Protein AF-A0A023B4R7-F1 (afdb_monomer_lite)

Foldseek 3Di:
DLLPPFAWDDKAFQQDDPVRDGPPDIDIHGPDPVRLVVCQVPRAQNDDVPDGDHDDDDDPVLNVVSVVVDDSVVSCVVVPDDDPDD

Sequence (86 aa):
RFFEGYQMLTILPTTVPVDGRPSGEAYVEFKTAAEASRALRTRQKARMERRYIELFASSKEEMDMAANGWDSREIRARIARPAPTL

Radius of gyration: 14.27 Å; chains: 1; bounding box: 26×49×30 Å

Secondary structure (DSSP, 8-state):
-TTTTS-EEEEEE----TT----S-EEEEESSHHHHHHHHHHHTT-EETTEE-------HHHHHHHHTT--HHHHHHHHTSPPP--

InterPro domains:
  IPR000504 RNA recognition motif domain [PF28441] (18-69)
  IPR012677 Nucleotide-binding alpha-beta plait domain superfamily [G3DSA:3.30.70.330] (1-75)
  IPR035979 RNA-binding domain superfamily [SSF54928] (2-68)
  IPR050666 Epithelial Splicing Regulatory [PTHR13976] (1-69)

pLDDT: mean 87.35, std 12.77, range [53.31, 98.25]

Structure (mmCIF, N/CA/C/O backbone):
data_AF-A0A023B4R7-F1
#
_entry.id   AF-A0A023B4R7-F1
#
loop_
_atom_site.group_PDB
_atom_site.id
_atom_site.type_symbol
_atom_site.label_atom_id
_atom_site.label_alt_id
_atom_site.label_comp_id
_atom_site.label_asym_id
_atom_site.labe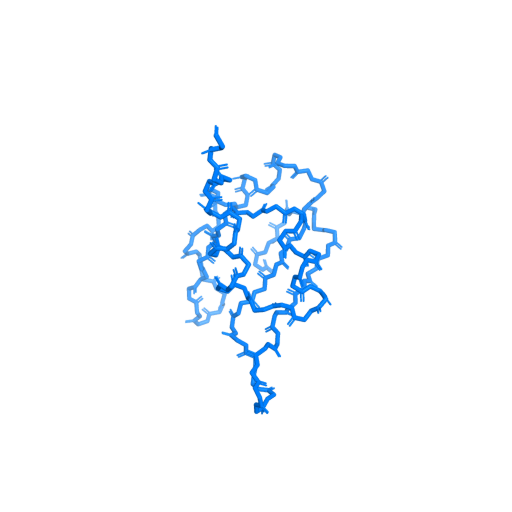l_entity_id
_atom_site.label_seq_id
_atom_site.pdbx_PDB_ins_code
_atom_site.Cartn_x
_atom_site.Cartn_y
_atom_site.Cartn_z
_atom_site.occupancy
_atom_site.B_iso_or_equiv
_atom_site.auth_seq_id
_atom_site.auth_comp_id
_atom_site.auth_asym_id
_atom_site.auth_atom_id
_atom_site.pdbx_PDB_model_num
ATOM 1 N N . ARG A 1 1 ? -5.562 -15.884 -0.835 1.00 81.88 1 ARG A N 1
ATOM 2 C CA . ARG A 1 1 ? -4.867 -14.678 -1.407 1.00 81.88 1 ARG A CA 1
ATOM 3 C C . ARG A 1 1 ? -4.227 -13.899 -0.246 1.00 81.88 1 ARG A C 1
ATOM 5 O O . ARG A 1 1 ? -4.711 -14.052 0.861 1.00 81.88 1 ARG A O 1
ATOM 12 N N . PHE A 1 2 ? -3.167 -13.094 -0.418 1.00 93.38 2 PHE A N 1
ATOM 13 C CA . PHE A 1 2 ? -2.451 -12.498 0.740 1.00 93.38 2 PHE A CA 1
ATOM 14 C C . PHE A 1 2 ? -3.338 -11.629 1.661 1.00 93.38 2 PHE A C 1
ATOM 16 O O . PHE A 1 2 ? -3.334 -11.812 2.876 1.00 93.38 2 PHE A O 1
ATOM 23 N N . PHE A 1 3 ? -4.172 -10.758 1.085 1.00 95.88 3 PHE A N 1
ATOM 24 C CA . PHE A 1 3 ? -5.158 -9.943 1.812 1.00 95.88 3 PHE A CA 1
ATOM 25 C C . PHE A 1 3 ? -6.553 -10.585 1.854 1.00 95.88 3 PHE A C 1
ATOM 27 O O . PHE A 1 3 ? -7.576 -9.934 1.668 1.00 95.88 3 PHE A O 1
ATOM 34 N N . GLU A 1 4 ? -6.622 -11.890 2.089 1.00 94.25 4 GLU A N 1
ATOM 35 C CA . GLU A 1 4 ? -7.903 -12.566 2.292 1.00 94.25 4 GLU A CA 1
ATOM 36 C C . GLU A 1 4 ? -8.602 -12.072 3.569 1.00 94.25 4 GLU A C 1
ATOM 38 O O . GLU A 1 4 ? -7.959 -11.932 4.617 1.00 94.25 4 GLU A O 1
ATOM 43 N N . GLY A 1 5 ? -9.902 -11.768 3.451 1.00 96.00 5 GLY A N 1
ATOM 44 C CA . GLY A 1 5 ? -10.716 -11.152 4.509 1.00 96.00 5 GLY A CA 1
ATOM 45 C C . GLY A 1 5 ? -10.664 -9.616 4.575 1.00 96.00 5 GLY A C 1
ATOM 46 O O . GLY A 1 5 ? -11.129 -9.040 5.563 1.00 96.00 5 GLY A O 1
ATOM 47 N N . TYR A 1 6 ? -10.100 -8.956 3.557 1.00 97.50 6 TYR A N 1
ATOM 48 C CA . TYR A 1 6 ? -10.029 -7.495 3.431 1.00 97.50 6 TYR A CA 1
ATOM 49 C C . TYR A 1 6 ? -10.806 -6.991 2.214 1.00 97.50 6 TYR A C 1
ATOM 51 O O . TYR A 1 6 ? -10.777 -7.621 1.155 1.00 97.50 6 TYR A O 1
ATOM 59 N N . GLN A 1 7 ? -11.447 -5.830 2.342 1.00 96.88 7 GLN A N 1
ATOM 60 C CA . GLN A 1 7 ? -12.069 -5.117 1.228 1.00 96.88 7 GLN A CA 1
ATOM 61 C C . GLN A 1 7 ? -11.028 -4.204 0.567 1.00 96.88 7 GLN A C 1
ATOM 63 O O . GLN A 1 7 ? -10.808 -3.061 0.972 1.00 96.88 7 GLN A O 1
ATOM 68 N N . MET A 1 8 ? -10.355 -4.744 -0.448 1.00 95.94 8 MET A N 1
ATOM 69 C CA . MET A 1 8 ? -9.461 -3.979 -1.321 1.00 95.94 8 MET A CA 1
ATOM 70 C C . MET A 1 8 ? -10.271 -3.276 -2.412 1.00 95.94 8 MET A C 1
ATOM 72 O O . MET A 1 8 ? -11.225 -3.853 -2.935 1.00 95.94 8 MET A O 1
ATOM 76 N N . LEU A 1 9 ? -9.867 -2.058 -2.763 1.00 96.19 9 LEU A N 1
ATOM 77 C CA . LEU A 1 9 ? -10.425 -1.298 -3.881 1.00 96.19 9 LEU A CA 1
ATOM 78 C C . LEU A 1 9 ? -9.555 -1.457 -5.130 1.00 96.19 9 LEU A C 1
ATOM 80 O O . LEU A 1 9 ? -10.035 -1.938 -6.152 1.00 96.19 9 LEU A O 1
ATOM 84 N N . THR A 1 10 ? -8.268 -1.123 -5.015 1.00 94.38 10 THR A N 1
ATOM 85 C CA . THR A 1 10 ? -7.317 -1.117 -6.133 1.00 94.38 10 THR A CA 1
ATOM 86 C C . THR A 1 10 ? -5.961 -1.644 -5.688 1.00 94.38 10 THR A C 1
ATOM 88 O O . THR A 1 10 ? -5.540 -1.447 -4.548 1.00 94.38 10 THR A O 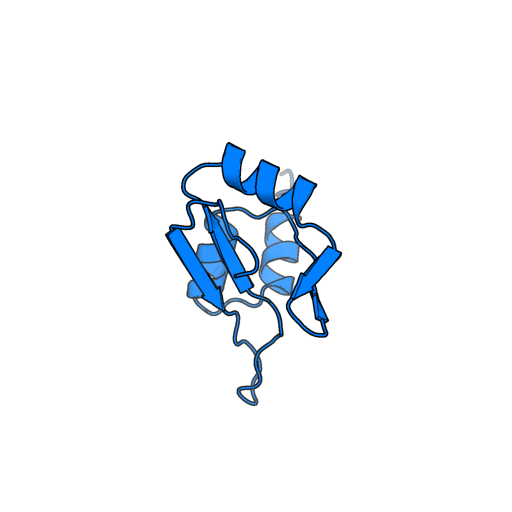1
ATOM 91 N N . ILE A 1 11 ? -5.260 -2.299 -6.612 1.00 94.00 11 ILE A N 1
ATOM 92 C CA . ILE A 1 11 ? -3.838 -2.615 -6.490 1.00 94.00 11 ILE A CA 1
ATOM 93 C C . ILE A 1 11 ? -3.126 -1.915 -7.642 1.00 94.00 11 ILE A C 1
ATOM 95 O O . ILE A 1 11 ? -3.495 -2.113 -8.798 1.00 94.00 11 ILE A O 1
ATOM 99 N N . LEU A 1 12 ? -2.108 -1.123 -7.323 1.00 91.69 12 LEU A N 1
ATOM 100 C CA . LEU A 1 12 ? -1.233 -0.475 -8.294 1.00 91.69 12 LEU A CA 1
ATOM 101 C C . LEU A 1 12 ? 0.167 -1.093 -8.175 1.00 91.69 12 LEU A C 1
ATOM 103 O O . LEU A 1 12 ? 0.909 -0.738 -7.254 1.00 91.69 12 LEU A O 1
ATOM 107 N N . PRO A 1 13 ? 0.539 -2.034 -9.060 1.00 88.06 13 PRO A N 1
ATOM 108 C CA . PRO A 1 13 ? 1.912 -2.515 -9.152 1.00 88.06 13 PRO A CA 1
ATOM 109 C C . PRO A 1 13 ? 2.828 -1.356 -9.548 1.00 88.06 13 PRO A C 1
ATOM 111 O O . PRO A 1 13 ? 2.511 -0.640 -10.498 1.00 88.06 13 PRO A O 1
ATOM 114 N N . THR A 1 14 ? 3.957 -1.164 -8.866 1.00 78.94 14 THR A N 1
ATOM 115 C CA . THR A 1 14 ? 4.922 -0.149 -9.302 1.00 78.94 14 THR A CA 1
ATOM 116 C C . THR A 1 14 ? 5.909 -0.797 -10.279 1.00 78.94 14 THR A C 1
ATOM 118 O O . THR A 1 14 ? 6.533 -1.821 -10.001 1.00 78.94 14 THR A O 1
ATOM 121 N N . THR A 1 15 ? 6.010 -0.248 -11.488 1.00 63.84 15 THR A N 1
ATOM 122 C CA . THR A 1 15 ? 6.819 -0.803 -12.590 1.00 63.84 15 THR A CA 1
ATOM 123 C C . THR A 1 15 ? 7.869 0.190 -13.069 1.00 63.84 15 THR A C 1
ATOM 125 O O . THR A 1 15 ? 8.054 0.348 -14.272 1.00 63.84 15 THR A O 1
ATOM 128 N N . VAL A 1 16 ? 8.541 0.894 -12.156 1.00 63.22 16 VAL A N 1
ATOM 129 C CA . VAL A 1 16 ? 9.589 1.840 -12.563 1.00 63.22 16 VAL A CA 1
ATOM 130 C C . VAL A 1 16 ? 10.956 1.161 -12.509 1.00 63.22 16 VAL A C 1
ATOM 132 O O . VAL A 1 16 ? 11.641 1.176 -11.488 1.00 63.22 16 VAL A O 1
ATOM 135 N N . PRO A 1 17 ? 11.335 0.491 -13.604 1.00 56.34 17 PRO A N 1
ATOM 136 C CA . PRO A 1 17 ? 12.695 0.652 -14.084 1.00 56.34 17 PRO A CA 1
ATOM 137 C C . PRO A 1 17 ? 12.767 0.742 -15.613 1.00 56.34 17 PRO A C 1
ATOM 139 O O . PRO A 1 17 ? 11.921 0.243 -16.355 1.00 56.34 17 PRO A O 1
ATOM 142 N N . VAL A 1 18 ? 13.848 1.373 -16.071 1.00 55.41 18 VAL A N 1
ATOM 143 C CA . VAL A 1 18 ? 14.202 1.622 -17.482 1.00 55.41 18 VAL A CA 1
ATOM 144 C C . VAL A 1 18 ? 14.238 0.334 -18.330 1.00 55.41 18 VAL A C 1
ATOM 146 O O . VAL A 1 18 ? 14.150 0.396 -19.551 1.00 55.41 18 VAL A O 1
ATOM 149 N N . ASP A 1 19 ? 14.333 -0.838 -17.697 1.00 67.38 19 ASP A N 1
ATOM 150 C CA . ASP A 1 19 ? 14.417 -2.162 -18.324 1.00 67.38 19 ASP A CA 1
ATOM 151 C C . ASP A 1 19 ? 13.108 -2.983 -18.261 1.00 67.38 19 ASP A C 1
ATOM 153 O O . ASP A 1 19 ? 13.087 -4.141 -18.684 1.00 67.38 19 ASP A O 1
ATOM 157 N N . GLY A 1 20 ? 12.015 -2.413 -17.733 1.00 61.25 20 GLY A N 1
ATOM 158 C CA . GLY A 1 20 ? 10.700 -3.060 -17.670 1.00 61.25 20 GLY A CA 1
ATOM 159 C C . GLY A 1 20 ? 10.559 -4.163 -16.611 1.00 61.25 20 GLY A C 1
ATOM 160 O O . GLY A 1 20 ? 9.560 -4.885 -16.609 1.00 61.25 20 GLY A O 1
ATOM 161 N N . ARG A 1 21 ? 11.527 -4.327 -15.699 1.00 64.62 21 ARG A N 1
ATOM 162 C CA . ARG A 1 21 ? 11.411 -5.287 -14.587 1.00 64.62 21 ARG A CA 1
ATOM 163 C C . ARG A 1 21 ? 10.467 -4.765 -13.493 1.00 64.62 21 ARG A C 1
ATOM 165 O O . ARG A 1 21 ? 10.525 -3.604 -13.139 1.00 64.62 21 ARG A O 1
ATOM 172 N N . PRO A 1 22 ? 9.600 -5.574 -12.877 1.00 68.75 22 PRO A N 1
ATOM 173 C CA . PRO A 1 22 ? 8.811 -5.095 -11.741 1.00 68.75 22 PRO A CA 1
ATOM 174 C C . PRO A 1 22 ? 9.733 -4.705 -10.571 1.00 68.75 22 PRO A C 1
ATOM 176 O O . PRO A 1 22 ? 10.654 -5.453 -10.238 1.00 68.75 22 PRO A O 1
ATOM 179 N N . SER A 1 23 ? 9.466 -3.564 -9.924 1.00 75.00 23 SER A N 1
ATOM 180 C CA . SER A 1 23 ? 10.240 -3.063 -8.770 1.00 75.00 23 SER A CA 1
ATOM 181 C C . SER A 1 23 ? 10.163 -3.999 -7.551 1.00 75.00 23 SER A C 1
ATOM 183 O O . SER A 1 23 ? 10.992 -3.931 -6.645 1.00 75.00 23 SER A O 1
ATOM 185 N N . GLY A 1 24 ? 9.150 -4.874 -7.528 1.00 85.62 24 GLY A N 1
ATOM 186 C CA . GLY A 1 24 ? 8.784 -5.689 -6.373 1.00 85.62 24 GLY A CA 1
ATOM 187 C C . GLY A 1 24 ? 7.917 -4.951 -5.348 1.00 85.62 24 GLY A C 1
ATOM 188 O O . GLY A 1 24 ? 7.581 -5.543 -4.326 1.00 85.62 24 GLY A O 1
ATOM 189 N N . GLU A 1 25 ? 7.531 -3.701 -5.616 1.00 88.44 25 GLU A N 1
ATOM 190 C CA . GLU A 1 25 ? 6.645 -2.893 -4.778 1.00 88.44 25 GLU A CA 1
ATOM 191 C C . GLU A 1 25 ? 5.259 -2.716 -5.432 1.00 88.44 25 GLU A C 1
ATOM 193 O O . GLU A 1 25 ? 5.081 -2.809 -6.650 1.00 88.44 25 GLU A O 1
ATOM 198 N N . ALA A 1 26 ? 4.243 -2.480 -4.605 1.00 92.56 26 ALA A N 1
ATOM 199 C CA . ALA A 1 26 ? 2.888 -2.168 -5.046 1.00 92.56 26 ALA A CA 1
ATOM 200 C C . ALA A 1 26 ? 2.165 -1.339 -3.981 1.00 92.56 26 ALA A C 1
ATOM 202 O O . ALA A 1 26 ? 2.384 -1.538 -2.784 1.00 92.56 26 ALA A O 1
ATOM 203 N N . TYR A 1 27 ? 1.255 -0.471 -4.417 1.00 94.81 27 TYR A N 1
ATOM 204 C CA . TYR A 1 27 ? 0.270 0.158 -3.542 1.00 94.81 27 TYR A CA 1
ATOM 205 C C . TYR A 1 27 ? -1.007 -0.677 -3.522 1.00 94.81 27 TYR A C 1
ATOM 207 O O . TYR A 1 27 ? -1.418 -1.246 -4.537 1.00 94.81 27 TYR A O 1
ATOM 215 N N . VAL A 1 28 ? -1.648 -0.736 -2.358 1.00 96.62 28 VAL A N 1
ATOM 216 C CA . VAL A 1 28 ? -2.953 -1.373 -2.181 1.00 96.62 28 VAL A CA 1
ATOM 217 C C . VAL A 1 28 ? -3.860 -0.390 -1.467 1.00 96.62 28 VAL A C 1
ATOM 219 O O . VAL A 1 28 ? -3.575 0.028 -0.346 1.00 96.62 28 VAL A O 1
ATOM 222 N N . GLU A 1 29 ? -4.965 -0.047 -2.113 1.00 97.19 29 GLU A N 1
ATOM 223 C CA . GLU A 1 29 ? -6.011 0.778 -1.531 1.00 97.19 29 GLU A CA 1
ATOM 224 C C . GLU A 1 29 ? -7.066 -0.121 -0.884 1.00 97.19 29 GLU A C 1
ATOM 226 O O . GLU A 1 29 ? -7.567 -1.069 -1.495 1.00 97.19 29 GLU A O 1
ATOM 231 N N . PHE A 1 30 ? -7.415 0.182 0.363 1.00 97.88 30 PHE A N 1
ATOM 232 C CA . PHE A 1 30 ? -8.488 -0.485 1.096 1.00 97.88 30 PHE A CA 1
ATOM 233 C C . PHE A 1 30 ? -9.695 0.436 1.191 1.00 97.88 30 PHE A C 1
ATOM 235 O O . PHE A 1 30 ? -9.554 1.657 1.180 1.00 97.88 30 PHE A O 1
ATOM 242 N N . LYS A 1 31 ? -10.884 -0.144 1.364 1.00 97.69 31 LYS A N 1
ATOM 243 C CA . LYS A 1 31 ? -12.125 0.630 1.464 1.00 97.69 31 LYS A CA 1
ATOM 244 C C . LYS A 1 31 ? -12.125 1.618 2.631 1.00 97.69 31 LYS A C 1
ATOM 246 O O . LYS A 1 31 ? -12.789 2.647 2.564 1.00 97.69 31 LYS A O 1
ATOM 251 N N . THR A 1 32 ? -11.414 1.301 3.714 1.00 97.50 32 THR A N 1
ATOM 252 C CA . THR A 1 32 ? -11.322 2.161 4.899 1.00 97.50 32 THR A CA 1
ATOM 253 C C . THR A 1 32 ? -9.910 2.193 5.481 1.00 97.50 32 THR A C 1
ATOM 255 O O . THR A 1 32 ? -9.169 1.207 5.429 1.00 97.50 32 THR A O 1
ATOM 258 N N . ALA A 1 33 ? -9.560 3.300 6.143 1.00 96.25 33 ALA A N 1
ATOM 259 C CA . ALA A 1 33 ? -8.299 3.426 6.880 1.00 96.25 33 ALA A CA 1
ATOM 260 C C . ALA A 1 33 ? -8.170 2.387 8.015 1.00 96.25 33 ALA A C 1
ATOM 262 O O . ALA A 1 33 ? -7.071 1.911 8.317 1.00 96.25 33 ALA A O 1
ATOM 263 N N . ALA A 1 34 ? -9.295 1.992 8.624 1.00 97.88 34 ALA A N 1
ATOM 264 C CA . ALA A 1 34 ? -9.33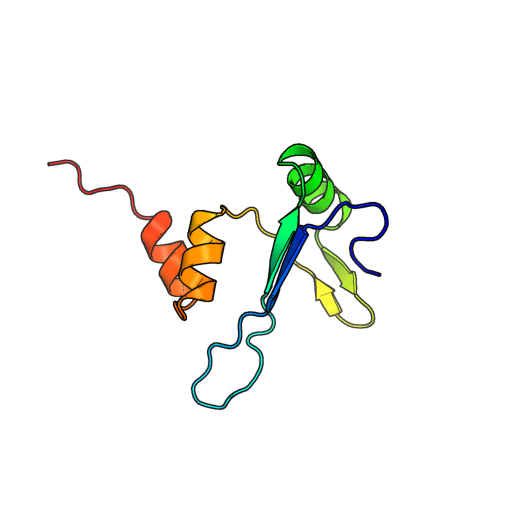7 0.948 9.644 1.00 97.88 34 ALA A CA 1
ATOM 265 C C . ALA A 1 34 ? -8.928 -0.423 9.077 1.00 97.88 34 ALA A C 1
ATOM 267 O O . ALA A 1 34 ? -8.172 -1.156 9.720 1.00 97.88 34 ALA A O 1
ATOM 268 N N . GLU A 1 35 ? -9.368 -0.755 7.860 1.00 97.75 35 GLU A N 1
ATOM 269 C CA . GLU A 1 35 ? -8.935 -1.971 7.169 1.00 97.75 35 GLU A CA 1
ATOM 270 C C . GLU A 1 35 ? -7.464 -1.935 6.777 1.00 97.75 35 GLU A C 1
ATOM 272 O O . GLU A 1 35 ? -6.771 -2.916 7.048 1.00 97.75 35 GLU A O 1
ATOM 277 N N . ALA A 1 36 ? -6.969 -0.819 6.233 1.00 97.50 36 ALA A N 1
ATOM 278 C CA . ALA A 1 36 ? -5.545 -0.653 5.932 1.00 97.50 36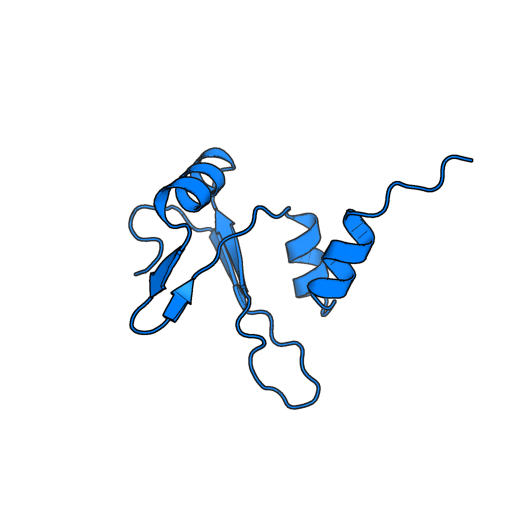 ALA A CA 1
ATOM 279 C C . ALA A 1 36 ? -4.686 -0.841 7.195 1.00 97.50 36 ALA A C 1
ATOM 281 O O . ALA A 1 36 ? -3.709 -1.590 7.199 1.00 97.50 36 ALA A O 1
ATOM 282 N N . SER A 1 37 ? -5.111 -0.251 8.315 1.00 97.94 37 SER A N 1
ATOM 283 C CA . SER A 1 37 ? -4.428 -0.389 9.605 1.00 97.94 37 SER A CA 1
ATOM 284 C C . SER A 1 37 ? -4.473 -1.824 10.146 1.00 97.94 37 SER A C 1
ATOM 286 O O . SER A 1 37 ? -3.497 -2.310 10.718 1.00 97.94 37 SER A O 1
ATOM 288 N N . ARG A 1 38 ? -5.595 -2.534 9.967 1.00 98.25 38 ARG A N 1
ATOM 289 C CA . ARG A 1 38 ? -5.726 -3.956 10.329 1.00 98.25 38 ARG A CA 1
ATOM 290 C C . ARG A 1 38 ? -4.821 -4.838 9.462 1.00 98.25 38 ARG A C 1
ATOM 292 O O . ARG A 1 38 ? -4.180 -5.746 9.997 1.00 98.25 38 ARG A O 1
ATOM 299 N N . ALA A 1 39 ? -4.727 -4.546 8.166 1.00 98.12 39 ALA A N 1
ATOM 300 C CA . ALA A 1 39 ? -3.851 -5.243 7.230 1.00 98.12 39 ALA A CA 1
ATOM 301 C C . ALA A 1 39 ? -2.386 -5.053 7.628 1.00 98.12 39 ALA A C 1
ATOM 303 O O . ALA A 1 39 ? -1.675 -6.039 7.818 1.00 98.12 39 ALA A O 1
ATOM 304 N N . LEU A 1 40 ? -1.977 -3.804 7.872 1.00 98.00 40 LEU A N 1
ATOM 305 C CA . LEU A 1 40 ? -0.635 -3.460 8.332 1.00 98.00 40 LEU A CA 1
ATOM 306 C C . LEU A 1 40 ? -0.270 -4.210 9.620 1.00 98.00 40 LEU A C 1
ATOM 308 O O . LEU A 1 40 ? 0.798 -4.798 9.694 1.00 98.00 40 LEU A O 1
ATOM 312 N N . ARG A 1 41 ? -1.157 -4.269 10.621 1.00 97.88 41 ARG A N 1
ATOM 313 C CA . ARG A 1 41 ? -0.846 -4.958 11.889 1.00 97.88 41 ARG A CA 1
ATOM 314 C C . ARG A 1 41 ? -0.786 -6.480 11.781 1.00 97.88 41 ARG A C 1
ATOM 316 O O . ARG A 1 41 ? 0.034 -7.097 12.446 1.00 97.88 41 ARG A O 1
ATOM 323 N N . THR A 1 42 ? -1.677 -7.094 11.005 1.00 97.75 42 THR A N 1
ATOM 324 C CA . THR A 1 42 ? -1.862 -8.561 11.038 1.00 97.75 42 THR A CA 1
ATOM 325 C C . THR A 1 42 ? -1.189 -9.298 9.883 1.00 97.75 42 THR A C 1
ATOM 327 O O . THR A 1 42 ? -1.038 -10.517 9.948 1.00 97.75 42 THR A O 1
ATOM 330 N N . ARG A 1 43 ? -0.799 -8.591 8.816 1.00 97.44 43 AR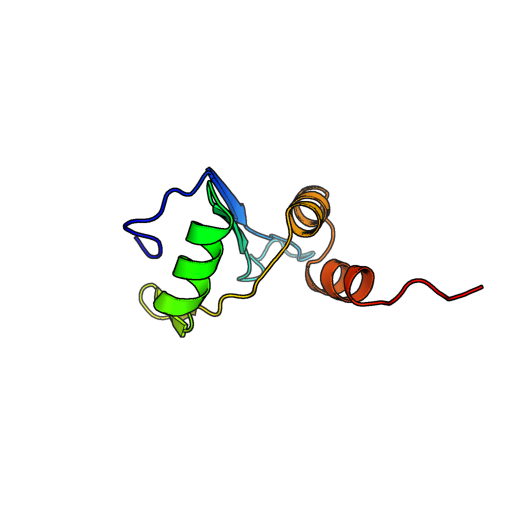G A N 1
ATOM 331 C CA . ARG A 1 43 ? -0.140 -9.171 7.636 1.00 97.44 43 ARG A CA 1
ATOM 332 C C . ARG A 1 43 ? 1.298 -8.687 7.445 1.00 97.44 43 ARG A C 1
ATOM 334 O O . ARG A 1 43 ? 1.957 -9.162 6.525 1.00 97.44 43 ARG A O 1
ATOM 341 N N . GLN A 1 44 ? 1.805 -7.794 8.298 1.00 97.44 44 GLN A N 1
ATOM 342 C CA . GLN A 1 44 ? 3.206 -7.374 8.244 1.00 97.44 44 GLN A CA 1
ATOM 343 C C . GLN A 1 44 ? 4.147 -8.580 8.362 1.00 97.44 44 GLN A C 1
ATOM 345 O O . GLN A 1 44 ? 3.988 -9.409 9.258 1.00 97.44 44 GLN A O 1
ATOM 350 N N . LYS A 1 45 ? 5.123 -8.669 7.450 1.00 95.56 45 LYS A N 1
ATOM 351 C CA . LYS A 1 45 ? 6.092 -9.772 7.326 1.00 95.56 45 LYS A CA 1
ATOM 352 C C . LYS A 1 45 ? 5.458 -11.154 7.131 1.00 95.56 45 LYS A C 1
ATOM 354 O O . LYS A 1 45 ? 6.138 -12.166 7.287 1.00 95.56 45 LYS A O 1
ATOM 359 N N . ALA A 1 46 ? 4.178 -11.237 6.762 1.00 96.44 46 ALA A N 1
ATOM 360 C CA . ALA A 1 46 ? 3.571 -12.507 6.384 1.00 96.44 46 ALA A CA 1
ATOM 361 C C . ALA A 1 46 ? 4.141 -12.998 5.043 1.00 96.44 46 ALA A C 1
ATOM 363 O O . ALA A 1 46 ? 4.664 -12.224 4.236 1.00 96.44 46 ALA A O 1
ATOM 364 N N . ARG A 1 47 ? 4.041 -14.306 4.787 1.00 94.19 47 ARG A N 1
ATOM 365 C CA . ARG A 1 47 ? 4.517 -14.901 3.531 1.00 94.19 47 ARG A CA 1
ATOM 366 C C . ARG A 1 47 ? 3.451 -14.829 2.447 1.00 94.19 47 ARG A C 1
ATOM 368 O O . ARG A 1 47 ? 2.294 -15.176 2.674 1.00 94.19 47 ARG A O 1
ATOM 375 N N . MET A 1 48 ? 3.879 -14.452 1.250 1.00 92.94 48 MET A N 1
ATOM 376 C CA . MET A 1 48 ? 3.181 -14.721 0.001 1.00 92.94 48 MET A CA 1
ATOM 377 C C . MET A 1 48 ? 4.011 -15.757 -0.756 1.00 92.94 48 MET A C 1
ATOM 379 O O . MET A 1 48 ? 5.084 -15.453 -1.280 1.00 92.94 48 MET A O 1
ATOM 383 N N . GLU A 1 49 ? 3.550 -17.007 -0.730 1.00 89.38 49 GLU A N 1
ATOM 384 C CA . GLU A 1 49 ? 4.309 -18.168 -1.207 1.00 89.38 49 GLU A CA 1
ATOM 385 C C . GLU A 1 49 ? 5.731 -18.221 -0.609 1.00 89.38 49 GLU A C 1
ATOM 387 O O . GLU A 1 49 ? 5.916 -18.514 0.574 1.00 89.38 49 GLU A O 1
ATOM 392 N N . ARG A 1 50 ? 6.756 -17.922 -1.418 1.00 91.56 50 ARG A N 1
ATOM 393 C CA . ARG A 1 50 ? 8.175 -18.020 -1.047 1.00 91.56 50 ARG A CA 1
ATOM 394 C C . ARG A 1 50 ? 8.769 -16.713 -0.523 1.00 91.56 50 ARG A C 1
ATOM 396 O O . ARG A 1 50 ? 9.873 -16.747 0.016 1.00 91.56 50 ARG A O 1
ATOM 403 N N . ARG A 1 51 ? 8.076 -15.580 -0.667 1.00 91.94 51 ARG A N 1
ATOM 404 C CA . ARG A 1 51 ? 8.573 -14.248 -0.284 1.00 91.94 51 ARG A CA 1
ATOM 405 C C . ARG A 1 51 ? 7.888 -13.768 0.994 1.00 91.94 51 ARG A C 1
ATOM 407 O O . ARG A 1 51 ? 6.689 -13.971 1.167 1.00 91.94 51 ARG A O 1
ATOM 414 N N . TYR A 1 52 ? 8.643 -13.125 1.877 1.00 94.44 52 TYR A N 1
ATOM 415 C CA . TYR A 1 52 ? 8.063 -12.313 2.945 1.00 94.44 52 TYR A CA 1
ATOM 416 C C . TYR A 1 52 ? 7.660 -10.964 2.362 1.00 94.44 52 TYR A C 1
ATOM 418 O O . TYR A 1 52 ? 8.395 -10.412 1.544 1.00 94.44 52 TYR A O 1
ATOM 426 N N . ILE A 1 53 ? 6.496 -10.464 2.759 1.00 95.50 53 ILE A N 1
ATOM 427 C CA . ILE A 1 53 ? 5.979 -9.178 2.301 1.00 95.50 53 ILE A CA 1
ATOM 428 C C . ILE A 1 53 ? 6.083 -8.180 3.444 1.00 95.50 53 ILE A C 1
ATOM 430 O O . ILE A 1 53 ? 5.552 -8.419 4.530 1.00 95.50 53 ILE A O 1
ATOM 434 N N . GLU A 1 54 ? 6.752 -7.062 3.189 1.00 95.44 54 GLU A N 1
ATOM 435 C CA . GLU A 1 54 ? 6.767 -5.922 4.097 1.00 95.44 54 GLU A CA 1
ATOM 436 C C . GLU A 1 54 ? 5.684 -4.925 3.697 1.00 95.44 54 GLU A C 1
ATOM 438 O O . GLU A 1 54 ? 5.505 -4.611 2.521 1.00 95.44 54 GLU A O 1
ATOM 443 N N . LEU A 1 55 ? 4.935 -4.456 4.689 1.00 96.06 55 LEU A N 1
ATOM 444 C CA . LEU A 1 55 ? 3.875 -3.474 4.528 1.00 96.06 55 LEU A CA 1
ATOM 445 C C . LEU A 1 55 ? 4.292 -2.162 5.187 1.00 96.06 55 LEU A C 1
ATOM 447 O O . LEU A 1 55 ? 4.826 -2.159 6.298 1.00 96.06 55 LEU A O 1
ATOM 451 N N . PHE A 1 56 ? 3.977 -1.058 4.521 1.00 94.94 56 PHE A N 1
ATOM 452 C CA . PHE A 1 56 ? 4.196 0.299 5.007 1.00 94.94 56 PHE A CA 1
ATOM 453 C C . PHE A 1 56 ? 2.880 1.069 4.916 1.00 94.94 56 PHE A C 1
ATOM 455 O O . PHE A 1 56 ? 2.086 0.839 4.002 1.00 94.94 56 PHE A O 1
ATOM 462 N N . ALA A 1 57 ? 2.631 1.959 5.877 1.00 94.69 57 ALA A N 1
ATOM 463 C CA . ALA A 1 57 ? 1.528 2.902 5.754 1.00 94.69 57 ALA A CA 1
ATOM 464 C C . ALA A 1 57 ? 1.810 3.857 4.590 1.00 94.69 57 ALA A C 1
ATOM 466 O O . ALA A 1 57 ? 2.959 4.233 4.367 1.00 94.69 57 ALA A O 1
ATOM 467 N N . SER A 1 58 ? 0.762 4.229 3.864 1.00 94.50 58 SER A N 1
ATOM 468 C CA . SER A 1 58 ? 0.860 5.125 2.720 1.00 94.50 58 SER A CA 1
ATOM 469 C C . SER A 1 58 ? -0.417 5.951 2.574 1.00 94.50 58 SER A C 1
ATOM 471 O O . SER A 1 58 ? -1.454 5.596 3.148 1.00 94.50 58 SER A O 1
ATOM 473 N N . SER A 1 59 ? -0.340 7.062 1.845 1.00 94.06 59 SER A N 1
ATOM 474 C CA . SER A 1 59 ? -1.471 7.937 1.546 1.00 94.06 59 SER A CA 1
ATOM 475 C C . SER A 1 59 ? -2.005 7.737 0.122 1.00 94.06 59 SER A C 1
ATOM 477 O O . SER A 1 59 ? -1.345 7.176 -0.754 1.00 94.06 59 SER A O 1
ATOM 479 N N . LYS A 1 60 ? -3.221 8.238 -0.128 1.00 93.00 60 LYS A N 1
ATOM 480 C CA . LYS A 1 60 ? -3.799 8.254 -1.479 1.00 93.00 60 LYS A CA 1
ATOM 481 C C . LYS A 1 60 ? -2.982 9.124 -2.442 1.00 93.00 60 LYS A C 1
ATOM 483 O O . LYS A 1 60 ? -2.819 8.753 -3.597 1.00 93.00 60 LYS A O 1
ATOM 488 N N . GLU A 1 61 ? -2.420 10.224 -1.942 1.00 94.19 61 GLU A N 1
ATOM 489 C CA . GLU A 1 61 ? -1.541 11.114 -2.707 1.00 94.19 61 GLU A CA 1
ATOM 490 C C . GLU A 1 61 ? -0.283 10.385 -3.202 1.00 94.19 61 GLU A C 1
ATOM 492 O O . GLU A 1 61 ? 0.067 10.501 -4.373 1.00 94.19 61 GLU A O 1
ATOM 497 N N . GLU A 1 62 ? 0.352 9.564 -2.357 1.00 93.31 62 GLU A N 1
ATOM 498 C CA . GLU A 1 62 ? 1.508 8.749 -2.761 1.00 93.31 62 GLU A CA 1
ATOM 499 C C . GLU A 1 62 ? 1.165 7.782 -3.894 1.00 93.31 62 GLU A C 1
ATOM 501 O O . GLU A 1 62 ? 1.914 7.660 -4.864 1.00 93.31 62 GLU A O 1
ATOM 506 N N . MET A 1 63 ? 0.022 7.106 -3.780 1.00 93.44 63 MET A N 1
ATOM 507 C CA . MET A 1 63 ? -0.456 6.181 -4.803 1.00 93.44 63 MET A CA 1
ATOM 508 C C . MET A 1 63 ? -0.771 6.904 -6.120 1.00 93.44 63 MET A C 1
ATOM 510 O O . MET A 1 63 ? -0.440 6.391 -7.187 1.00 93.44 63 MET A O 1
ATOM 514 N N . ASP A 1 64 ? -1.356 8.101 -6.056 1.00 93.44 64 ASP A N 1
ATOM 515 C CA . ASP A 1 64 ? -1.673 8.908 -7.239 1.00 93.44 64 ASP A CA 1
ATOM 516 C C . ASP A 1 64 ? -0.413 9.441 -7.926 1.00 93.44 64 ASP A C 1
ATOM 518 O O . ASP A 1 64 ? -0.319 9.421 -9.153 1.00 93.44 64 ASP A O 1
ATOM 522 N N . MET A 1 65 ? 0.602 9.856 -7.166 1.00 91.62 65 MET A N 1
ATOM 523 C CA . MET A 1 65 ? 1.903 10.213 -7.735 1.00 91.62 65 MET A CA 1
ATOM 524 C C . MET A 1 65 ? 2.553 9.018 -8.444 1.00 91.62 65 MET A C 1
ATOM 526 O O . MET A 1 65 ? 3.027 9.157 -9.574 1.00 91.62 65 MET A O 1
ATOM 530 N N . ALA A 1 66 ? 2.522 7.834 -7.826 1.00 90.31 66 ALA A N 1
ATOM 531 C CA . ALA A 1 66 ? 3.060 6.615 -8.427 1.00 90.31 66 ALA A CA 1
ATOM 532 C C . ALA A 1 66 ? 2.300 6.218 -9.702 1.00 90.31 66 ALA A C 1
ATOM 534 O O . ALA A 1 66 ? 2.915 5.814 -10.688 1.00 90.31 66 ALA A O 1
ATOM 535 N N . ALA A 1 67 ? 0.974 6.390 -9.725 1.00 89.94 67 ALA A N 1
ATOM 536 C CA . ALA A 1 67 ? 0.153 6.148 -10.914 1.00 89.94 67 ALA A CA 1
ATOM 537 C C . ALA A 1 67 ? 0.521 7.080 -12.082 1.00 89.94 67 ALA A C 1
ATOM 539 O O . ALA A 1 67 ? 0.382 6.698 -13.241 1.00 89.94 67 ALA A O 1
ATOM 540 N N . ASN A 1 68 ? 1.046 8.270 -11.778 1.00 90.19 68 ASN A N 1
ATOM 541 C CA . ASN A 1 68 ? 1.569 9.228 -12.754 1.00 90.19 68 ASN A CA 1
ATOM 542 C C . ASN A 1 68 ? 3.044 8.981 -13.133 1.00 90.19 68 ASN A C 1
ATOM 544 O O . ASN A 1 68 ? 3.662 9.827 -13.776 1.00 90.19 68 ASN A O 1
ATOM 548 N N . GLY A 1 69 ? 3.620 7.839 -12.742 1.00 86.38 69 GLY A N 1
ATOM 549 C CA . GLY A 1 69 ? 4.962 7.412 -13.150 1.00 86.38 69 GLY A CA 1
ATOM 550 C C . GLY A 1 69 ? 6.104 7.904 -12.261 1.00 86.38 69 GLY A C 1
ATOM 551 O O . GLY A 1 69 ? 7.264 7.739 -12.633 1.00 86.38 69 GLY A O 1
ATOM 552 N N . TRP A 1 70 ? 5.808 8.491 -11.100 1.00 86.31 70 TRP A N 1
ATOM 553 C CA . TRP A 1 70 ? 6.844 8.874 -10.142 1.00 86.31 70 TRP A CA 1
ATOM 554 C C . TRP A 1 70 ? 7.414 7.647 -9.422 1.00 86.31 70 TRP A C 1
ATOM 556 O O . TRP A 1 70 ? 6.684 6.717 -9.073 1.00 86.31 70 TRP A O 1
ATOM 566 N N . ASP A 1 71 ? 8.720 7.665 -9.155 1.00 85.69 71 ASP A N 1
ATOM 567 C CA . ASP A 1 71 ? 9.386 6.609 -8.394 1.00 85.69 71 ASP A CA 1
ATOM 568 C C . ASP A 1 71 ? 8.985 6.656 -6.907 1.00 85.69 71 ASP A C 1
ATOM 570 O O . ASP A 1 71 ? 9.000 7.709 -6.266 1.00 85.69 71 ASP A O 1
ATOM 574 N N . SER A 1 72 ? 8.656 5.499 -6.321 1.00 85.06 72 SER A N 1
ATOM 575 C CA . SER A 1 72 ? 8.201 5.401 -4.927 1.00 85.06 72 SER A CA 1
ATOM 576 C C . SER A 1 72 ? 9.213 5.921 -3.899 1.00 85.06 72 SER A C 1
ATOM 578 O O . SER A 1 72 ? 8.809 6.405 -2.839 1.00 85.06 72 SER A O 1
ATOM 580 N N . ARG A 1 73 ? 10.520 5.864 -4.177 1.00 84.19 73 ARG A N 1
ATOM 581 C CA . ARG A 1 73 ? 11.561 6.407 -3.288 1.00 84.19 73 ARG A CA 1
ATOM 582 C C . ARG A 1 73 ? 11.583 7.927 -3.356 1.00 84.19 73 ARG A C 1
ATOM 584 O O . ARG A 1 73 ? 11.712 8.573 -2.316 1.00 84.19 73 ARG A O 1
ATOM 591 N N . GLU A 1 74 ? 11.416 8.492 -4.548 1.00 87.75 74 GLU A N 1
ATOM 592 C CA . GLU A 1 74 ? 11.311 9.941 -4.740 1.00 87.75 74 GLU A CA 1
ATOM 593 C C . GLU A 1 74 ? 10.048 10.506 -4.089 1.00 87.75 74 GLU A C 1
ATOM 595 O O . GLU A 1 74 ? 10.122 11.518 -3.389 1.00 87.75 74 GLU A O 1
ATOM 600 N N . ILE A 1 75 ? 8.911 9.820 -4.242 1.00 89.38 75 ILE A N 1
ATOM 601 C CA . ILE A 1 75 ? 7.643 10.182 -3.595 1.00 89.38 75 ILE A CA 1
ATOM 602 C C . ILE A 1 75 ? 7.823 10.257 -2.074 1.00 89.38 75 ILE A C 1
ATOM 604 O O . ILE A 1 75 ? 7.555 11.299 -1.472 1.00 89.38 75 ILE A O 1
ATOM 608 N N . ARG A 1 76 ? 8.346 9.187 -1.454 1.00 85.31 76 ARG A N 1
ATOM 609 C CA . ARG A 1 76 ? 8.592 9.141 -0.002 1.00 85.31 76 ARG A CA 1
ATOM 610 C C . ARG A 1 76 ? 9.538 10.259 0.439 1.00 85.31 76 ARG A C 1
ATOM 612 O O . ARG A 1 76 ? 9.280 10.922 1.440 1.00 85.31 76 ARG A O 1
ATOM 619 N N . ALA A 1 77 ? 10.610 10.508 -0.316 1.00 87.38 77 ALA A N 1
ATOM 620 C CA . ALA A 1 77 ? 11.556 11.581 -0.019 1.00 87.38 77 ALA A CA 1
ATOM 621 C C . ALA A 1 77 ? 10.938 12.982 -0.149 1.00 87.38 77 ALA A C 1
ATOM 623 O O . ALA A 1 77 ? 11.369 13.898 0.550 1.00 87.38 77 ALA A O 1
ATOM 624 N N . ARG A 1 78 ? 9.955 13.167 -1.036 1.00 87.50 78 ARG A N 1
ATOM 625 C CA . ARG A 1 78 ? 9.251 14.439 -1.226 1.00 87.50 78 ARG A CA 1
ATOM 626 C C . ARG A 1 78 ? 8.251 14.702 -0.106 1.00 87.50 78 ARG A C 1
ATOM 628 O O . ARG A 1 78 ? 8.263 15.795 0.444 1.00 87.50 78 ARG A O 1
ATOM 635 N N . ILE A 1 79 ? 7.421 13.719 0.236 1.00 83.81 79 ILE A N 1
ATOM 636 C CA . ILE A 1 79 ? 6.364 13.877 1.248 1.00 83.81 79 ILE A CA 1
ATOM 637 C C . ILE A 1 79 ? 6.941 13.916 2.666 1.00 83.81 79 ILE A C 1
ATOM 639 O O . ILE A 1 79 ? 6.434 14.640 3.516 1.00 83.81 79 ILE A O 1
ATOM 643 N N . ALA A 1 80 ? 8.036 13.196 2.927 1.00 77.69 80 ALA A N 1
ATOM 644 C CA . ALA A 1 80 ? 8.700 13.226 4.229 1.00 77.69 80 ALA A CA 1
ATOM 645 C C . ALA A 1 80 ? 9.495 14.518 4.498 1.00 77.69 80 ALA A C 1
ATOM 647 O O . ALA A 1 80 ? 9.922 14.736 5.633 1.00 77.69 80 ALA A O 1
ATOM 648 N N . ARG A 1 81 ? 9.734 15.375 3.491 1.00 68.94 81 ARG A N 1
ATOM 649 C CA . ARG A 1 81 ? 10.395 16.668 3.715 1.00 68.94 81 ARG A CA 1
ATOM 650 C C . ARG A 1 81 ? 9.392 17.646 4.335 1.00 68.94 81 ARG A C 1
ATOM 652 O O . ARG A 1 81 ? 8.380 17.933 3.698 1.00 68.94 81 ARG A O 1
ATOM 659 N N . PRO A 1 82 ? 9.666 18.210 5.525 1.00 57.22 82 PRO A N 1
ATOM 660 C CA . PRO A 1 82 ? 8.878 19.332 6.014 1.00 57.22 82 PRO A CA 1
ATOM 661 C C . PRO A 1 82 ? 9.013 20.497 5.025 1.0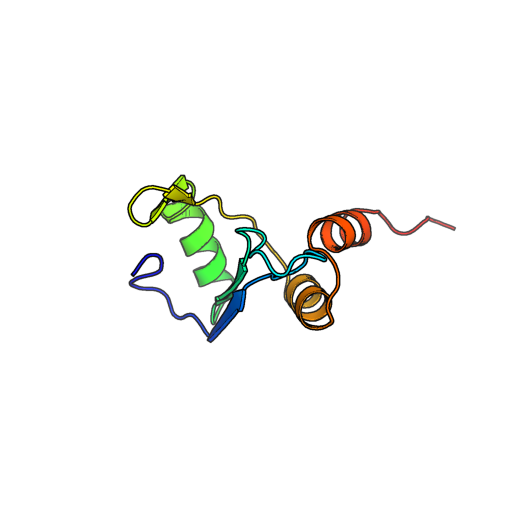0 57.22 82 PRO A C 1
ATOM 663 O O . PRO A 1 82 ? 10.101 20.741 4.494 1.00 57.22 82 PRO A O 1
ATOM 666 N N . ALA A 1 83 ? 7.907 21.194 4.748 1.00 54.12 83 ALA A N 1
ATOM 667 C CA . ALA A 1 83 ? 7.941 22.408 3.940 1.00 54.12 83 ALA A CA 1
ATOM 668 C C . ALA A 1 83 ? 8.965 23.386 4.547 1.00 54.12 83 ALA A C 1
ATOM 670 O O . ALA A 1 83 ? 9.019 23.497 5.776 1.00 54.12 83 ALA A O 1
ATOM 671 N N . PRO A 1 84 ? 9.794 24.068 3.735 1.00 58.09 84 PRO A N 1
ATOM 672 C CA . PRO A 1 84 ? 10.702 25.071 4.265 1.00 58.09 84 PRO A CA 1
ATOM 673 C C . PRO A 1 84 ? 9.873 26.135 4.983 1.00 58.09 84 PRO A C 1
ATOM 675 O O . PRO A 1 84 ? 9.012 26.772 4.377 1.00 58.09 84 PRO A O 1
ATOM 678 N N . THR A 1 85 ? 10.100 26.279 6.285 1.00 61.34 85 THR A N 1
ATOM 679 C CA . THR A 1 85 ? 9.548 27.380 7.065 1.00 61.34 85 THR A CA 1
ATOM 680 C C . THR A 1 85 ? 10.188 28.660 6.533 1.00 61.34 85 THR A C 1
ATOM 682 O O . THR A 1 85 ? 11.404 28.816 6.655 1.00 61.34 85 THR A O 1
ATOM 685 N N . LEU A 1 86 ? 9.400 29.506 5.863 1.00 53.31 86 LEU A N 1
ATOM 686 C CA . LEU A 1 86 ? 9.806 30.870 5.508 1.00 53.31 86 LEU A CA 1
ATOM 687 C C . LEU A 1 86 ? 9.971 31.723 6.769 1.00 53.31 86 LEU A C 1
ATOM 689 O O . LEU A 1 86 ? 9.167 31.528 7.711 1.00 53.31 86 LEU A O 1
#

Organism: Gregarina niphandrodes (NCBI:txid110365)